Protein AF-A0A956P6Q0-F1 (afdb_monomer_lite)

Structure (mmCIF, N/CA/C/O backbone):
data_AF-A0A956P6Q0-F1
#
_entry.id   AF-A0A956P6Q0-F1
#
loop_
_atom_site.group_PDB
_atom_site.id
_atom_site.type_symbol
_atom_site.label_atom_id
_atom_site.label_alt_id
_atom_site.label_comp_id
_atom_site.label_asym_id
_atom_site.label_entity_id
_atom_site.label_seq_id
_atom_site.pdbx_PDB_ins_code
_atom_site.Cartn_x
_atom_site.Cartn_y
_atom_site.Cartn_z
_atom_site.occupancy
_atom_site.B_iso_or_equiv
_atom_site.auth_seq_id
_atom_site.auth_comp_id
_atom_site.auth_asym_id
_atom_site.auth_atom_id
_atom_site.pdbx_PDB_model_num
ATOM 1 N N . MET A 1 1 ? 9.684 -9.364 -15.041 1.00 66.00 1 MET A N 1
ATOM 2 C CA . MET A 1 1 ? 10.334 -8.054 -15.285 1.00 66.00 1 MET A CA 1
ATOM 3 C C . MET A 1 1 ? 10.667 -7.458 -13.933 1.00 66.00 1 MET A C 1
ATOM 5 O O . MET A 1 1 ? 9.863 -7.624 -13.032 1.00 66.00 1 MET A O 1
ATOM 9 N N . GLU A 1 2 ? 11.829 -6.823 -13.786 1.00 82.19 2 GLU A N 1
ATOM 10 C CA . GLU A 1 2 ? 12.254 -6.231 -12.512 1.00 82.19 2 GLU A CA 1
ATOM 11 C C . GLU A 1 2 ? 11.733 -4.788 -12.381 1.00 82.19 2 GLU A C 1
ATOM 13 O O . GLU A 1 2 ? 11.957 -3.970 -13.280 1.00 82.19 2 GLU A O 1
ATOM 18 N N . LEU A 1 3 ? 11.056 -4.468 -11.274 1.00 89.06 3 LEU A N 1
ATOM 19 C CA . LEU A 1 3 ? 10.612 -3.111 -10.962 1.00 89.06 3 LEU A CA 1
ATOM 20 C C . LEU A 1 3 ? 11.805 -2.278 -10.474 1.00 89.06 3 LEU A C 1
ATOM 22 O O . LEU A 1 3 ? 12.507 -2.656 -9.539 1.00 89.06 3 LEU A O 1
ATOM 26 N N . LYS A 1 4 ? 12.057 -1.131 -11.111 1.00 90.06 4 LYS A N 1
ATOM 27 C CA . LYS A 1 4 ? 13.221 -0.278 -10.791 1.00 90.06 4 LYS A CA 1
ATOM 28 C C . LYS A 1 4 ? 12.907 0.845 -9.808 1.00 90.06 4 LYS A C 1
ATOM 30 O O . LYS A 1 4 ? 13.791 1.290 -9.084 1.00 90.06 4 LYS A O 1
ATOM 35 N N . ALA A 1 5 ? 11.669 1.313 -9.814 1.00 94.25 5 ALA A N 1
ATOM 36 C CA . ALA A 1 5 ? 11.166 2.354 -8.939 1.00 94.25 5 ALA A CA 1
ATOM 37 C C . ALA A 1 5 ? 9.659 2.164 -8.798 1.00 94.25 5 ALA A C 1
ATOM 39 O O . ALA A 1 5 ? 9.009 1.745 -9.755 1.00 94.25 5 ALA A O 1
ATOM 40 N N . VAL A 1 6 ? 9.130 2.490 -7.626 1.00 95.62 6 VAL A N 1
ATOM 41 C CA . VAL A 1 6 ? 7.693 2.590 -7.398 1.00 95.62 6 VAL A CA 1
ATOM 42 C C . VAL A 1 6 ? 7.276 3.993 -7.823 1.00 95.62 6 VAL A C 1
ATOM 44 O O . VAL A 1 6 ? 7.741 4.991 -7.273 1.00 95.62 6 VAL A O 1
ATOM 47 N N . THR A 1 7 ? 6.448 4.077 -8.854 1.00 96.44 7 THR A N 1
ATOM 48 C CA . THR A 1 7 ? 5.910 5.332 -9.377 1.00 96.44 7 THR A CA 1
ATOM 49 C C . THR A 1 7 ? 4.479 5.551 -8.900 1.00 96.44 7 THR A C 1
ATOM 51 O O . THR A 1 7 ? 3.867 4.686 -8.274 1.00 96.44 7 THR A O 1
ATOM 54 N N . ILE A 1 8 ? 3.902 6.703 -9.252 1.00 95.44 8 ILE A N 1
ATOM 55 C CA . ILE A 1 8 ? 2.500 7.009 -8.947 1.00 95.44 8 ILE A CA 1
ATOM 56 C C . ILE A 1 8 ? 1.523 5.958 -9.496 1.00 95.44 8 ILE A C 1
ATOM 58 O O . ILE A 1 8 ? 0.467 5.743 -8.913 1.00 95.44 8 ILE A O 1
ATOM 62 N N . ARG A 1 9 ? 1.873 5.266 -10.590 1.00 94.88 9 ARG A N 1
ATOM 63 C CA . ARG A 1 9 ? 1.047 4.193 -11.153 1.00 94.88 9 ARG A CA 1
ATOM 64 C C . ARG A 1 9 ? 0.953 3.008 -10.191 1.00 94.88 9 ARG A C 1
ATOM 66 O O . ARG A 1 9 ? -0.145 2.526 -9.937 1.00 94.88 9 ARG A O 1
ATOM 73 N N . GLU A 1 10 ? 2.084 2.566 -9.653 1.00 94.94 10 GLU A N 1
ATOM 74 C CA . GLU A 1 10 ? 2.143 1.462 -8.694 1.00 94.94 10 GLU A CA 1
ATOM 75 C C . GLU A 1 10 ? 1.478 1.863 -7.369 1.00 94.94 10 GLU A C 1
ATOM 77 O O . GLU A 1 10 ? 0.722 1.083 -6.799 1.00 94.94 10 GLU A O 1
ATOM 82 N N . ILE A 1 11 ? 1.691 3.105 -6.924 1.00 96.19 11 ILE A N 1
ATOM 83 C CA . ILE A 1 11 ? 1.066 3.657 -5.712 1.00 96.19 11 ILE A CA 1
ATOM 84 C C . ILE A 1 11 ? -0.459 3.690 -5.839 1.00 96.19 11 ILE A C 1
ATOM 86 O O . ILE A 1 11 ? -1.149 3.245 -4.931 1.00 96.19 11 ILE A O 1
ATOM 90 N N . ASN A 1 12 ? -1.000 4.164 -6.966 1.00 96.38 12 ASN A N 1
ATOM 91 C CA . ASN A 1 12 ? -2.450 4.195 -7.179 1.00 96.38 12 ASN A CA 1
ATOM 92 C C . ASN A 1 12 ? -3.065 2.796 -7.104 1.00 96.38 12 ASN A C 1
ATOM 94 O O . ASN A 1 12 ? -4.117 2.629 -6.505 1.00 96.38 12 ASN A O 1
ATOM 98 N N . ARG A 1 13 ? -2.377 1.794 -7.652 1.00 96.25 13 ARG A N 1
ATOM 99 C CA . ARG A 1 13 ? -2.815 0.395 -7.626 1.00 96.25 13 ARG A CA 1
ATOM 100 C C . ARG A 1 13 ? -2.828 -0.193 -6.216 1.00 96.25 13 ARG A C 1
ATOM 102 O O . ARG A 1 13 ? -3.731 -0.941 -5.873 1.00 96.25 13 ARG A O 1
ATOM 109 N N . ILE A 1 14 ? -1.838 0.160 -5.397 1.00 95.75 14 ILE A N 1
ATOM 110 C CA . ILE A 1 14 ? -1.819 -0.184 -3.968 1.00 95.75 14 ILE A CA 1
ATOM 111 C C . ILE A 1 14 ? -2.973 0.517 -3.250 1.00 95.75 14 ILE A C 1
ATOM 113 O O . ILE A 1 14 ? -3.651 -0.105 -2.438 1.00 95.75 14 ILE A O 1
ATOM 117 N N . PHE A 1 15 ? -3.229 1.787 -3.582 1.00 95.62 15 PHE A N 1
ATOM 118 C CA . PHE A 1 15 ? -4.335 2.529 -2.993 1.00 95.62 15 PHE A CA 1
ATOM 119 C C . PHE A 1 15 ? -5.693 1.919 -3.302 1.00 95.62 15 PHE A C 1
ATOM 121 O O . PHE A 1 15 ? -6.504 1.871 -2.388 1.00 95.62 15 PHE A O 1
ATOM 128 N N . GLU A 1 16 ? -5.926 1.425 -4.521 1.00 95.75 16 GLU A N 1
ATOM 129 C CA . GLU A 1 16 ? -7.156 0.699 -4.868 1.00 95.75 16 GLU A CA 1
ATOM 130 C C . GLU A 1 16 ? -7.408 -0.456 -3.885 1.00 95.75 16 GLU A C 1
ATOM 132 O O . GLU A 1 16 ? -8.462 -0.492 -3.260 1.00 95.75 16 GLU A O 1
ATOM 137 N N . VAL A 1 17 ? -6.401 -1.300 -3.633 1.00 95.06 17 VAL A N 1
ATOM 138 C CA . VAL A 1 17 ? -6.510 -2.426 -2.685 1.00 95.06 17 VAL A CA 1
ATOM 139 C C . VAL A 1 17 ? -6.753 -1.949 -1.248 1.00 95.06 17 VAL A C 1
ATOM 141 O O . VAL A 1 17 ? -7.595 -2.485 -0.535 1.00 95.06 17 VAL A O 1
ATOM 144 N N . THR A 1 18 ? -6.024 -0.929 -0.789 1.00 94.75 18 THR A N 1
ATOM 145 C CA . THR A 1 18 ? -6.169 -0.433 0.592 1.00 94.75 18 THR A CA 1
ATOM 146 C C . THR A 1 18 ? -7.502 0.280 0.838 1.00 94.75 18 THR A C 1
ATOM 148 O O . THR A 1 18 ? -8.004 0.260 1.960 1.00 94.75 18 THR A O 1
ATOM 151 N N . ASP A 1 19 ? -8.080 0.900 -0.197 1.00 94.12 19 ASP A N 1
ATOM 152 C CA . ASP A 1 19 ? -9.368 1.603 -0.136 1.00 94.12 19 ASP A CA 1
ATOM 153 C C . ASP A 1 19 ? -10.519 0.612 0.080 1.00 94.12 19 ASP A C 1
ATOM 155 O O . ASP A 1 19 ? -11.382 0.843 0.926 1.00 94.12 19 ASP A O 1
ATOM 159 N N . GLU A 1 20 ? -10.466 -0.548 -0.588 1.00 93.06 20 GLU A N 1
ATOM 160 C CA . GLU A 1 20 ? -11.422 -1.651 -0.399 1.00 93.06 20 GLU A CA 1
ATOM 161 C C . GLU A 1 20 ? -11.404 -2.213 1.031 1.00 93.06 20 GLU A C 1
ATOM 163 O O . GLU A 1 20 ? -12.422 -2.699 1.527 1.00 93.06 20 GLU A O 1
ATOM 168 N N . LEU A 1 21 ? -10.264 -2.100 1.718 1.00 92.44 21 LEU A N 1
ATOM 169 C CA . LEU A 1 21 ? -10.086 -2.506 3.114 1.00 92.44 21 LEU A CA 1
ATOM 170 C C . LEU A 1 21 ? -10.324 -1.362 4.116 1.00 92.44 21 LEU A C 1
ATOM 172 O O . LEU A 1 21 ? -10.125 -1.557 5.314 1.00 92.44 21 LEU A O 1
ATOM 176 N N . LEU A 1 22 ? -10.753 -0.180 3.650 1.00 91.50 22 LEU A N 1
ATOM 177 C CA . LEU A 1 22 ? -10.974 1.024 4.463 1.00 91.50 22 LEU A CA 1
ATOM 178 C C . LEU A 1 22 ? -9.735 1.456 5.270 1.00 91.50 22 LEU A C 1
ATOM 180 O O . LEU A 1 22 ? -9.852 2.011 6.365 1.00 91.50 22 LEU A O 1
ATOM 184 N N . VAL A 1 23 ? -8.536 1.210 4.736 1.00 91.50 23 VAL A N 1
ATOM 185 C CA . VAL A 1 23 ? -7.277 1.620 5.365 1.00 91.50 23 VAL A CA 1
ATOM 186 C C . VAL A 1 23 ? -7.011 3.098 5.076 1.00 91.50 23 VAL A C 1
ATOM 188 O O . VAL A 1 23 ? -6.942 3.524 3.921 1.00 91.50 23 VAL A O 1
ATOM 191 N N . ASP A 1 24 ? -6.813 3.891 6.133 1.00 91.50 24 ASP A N 1
ATOM 192 C CA . ASP A 1 24 ? -6.482 5.312 6.009 1.00 91.50 24 ASP A CA 1
ATOM 193 C C . ASP A 1 24 ? -5.167 5.506 5.240 1.00 91.50 24 ASP A C 1
ATOM 195 O O . ASP A 1 24 ? -4.096 5.090 5.688 1.00 91.50 24 ASP A O 1
ATOM 199 N N . ARG A 1 25 ? -5.217 6.230 4.116 1.00 91.44 25 ARG A N 1
ATOM 200 C CA . ARG A 1 25 ? -4.027 6.496 3.284 1.00 91.44 25 ARG A CA 1
ATOM 201 C C . ARG A 1 25 ? -2.950 7.300 4.009 1.00 91.44 25 ARG A C 1
ATOM 203 O O . ARG A 1 25 ? -1.776 7.188 3.678 1.00 91.44 25 ARG A O 1
ATOM 210 N N . GLU A 1 26 ? -3.339 8.089 5.007 1.00 91.56 26 GLU A N 1
ATOM 211 C CA . GLU A 1 26 ? -2.418 8.854 5.858 1.00 91.56 26 GLU A CA 1
ATOM 212 C C . GLU A 1 26 ? -1.549 7.953 6.743 1.00 91.56 26 GLU A C 1
ATOM 214 O O . GLU A 1 26 ? -0.489 8.373 7.199 1.00 91.56 26 GLU A O 1
ATOM 219 N N . LYS A 1 27 ? -1.975 6.703 6.956 1.00 91.94 27 LYS A N 1
ATOM 220 C CA . LYS A 1 27 ? -1.219 5.692 7.695 1.00 91.94 27 LYS A CA 1
ATOM 221 C C . LYS A 1 27 ? -0.370 4.818 6.778 1.00 91.94 27 LYS A C 1
ATOM 223 O O . LYS A 1 27 ? 0.222 3.869 7.269 1.00 91.94 27 LYS A O 1
ATOM 228 N N . LEU A 1 28 ? -0.296 5.089 5.475 1.00 94.69 28 LEU A N 1
ATOM 229 C CA . LEU A 1 28 ? 0.479 4.271 4.544 1.00 94.69 28 LEU A CA 1
ATOM 230 C C . LEU A 1 28 ? 1.860 4.871 4.283 1.00 94.69 28 LEU A C 1
ATOM 232 O O . LEU A 1 28 ? 1.988 6.016 3.852 1.00 94.69 28 LEU A O 1
ATOM 236 N N . GLU A 1 29 ? 2.899 4.057 4.451 1.00 95.44 29 GLU A N 1
ATOM 237 C CA . GLU A 1 29 ? 4.250 4.361 3.983 1.00 95.44 29 GLU A CA 1
ATOM 238 C C . GLU A 1 29 ? 4.611 3.434 2.817 1.00 95.44 29 GLU A C 1
ATOM 240 O O . GLU A 1 29 ? 4.701 2.218 2.980 1.00 95.44 29 GLU A O 1
ATOM 245 N N . ILE A 1 30 ? 4.856 4.005 1.635 1.00 95.75 30 ILE A N 1
ATOM 246 C CA . ILE A 1 30 ? 5.227 3.248 0.431 1.00 95.75 30 ILE A CA 1
ATOM 247 C C . ILE A 1 30 ? 6.601 3.737 -0.049 1.00 95.75 30 ILE A C 1
ATOM 249 O O . ILE A 1 30 ? 6.696 4.802 -0.671 1.00 95.75 30 ILE A O 1
ATOM 253 N N . PRO A 1 31 ? 7.693 2.999 0.222 1.00 95.62 31 PRO A N 1
ATOM 254 C CA . PRO A 1 31 ? 9.016 3.372 -0.253 1.00 95.62 31 PRO A CA 1
ATOM 255 C C . PRO A 1 31 ? 9.068 3.415 -1.784 1.00 95.62 31 PRO A C 1
ATOM 257 O O . PRO A 1 31 ? 8.689 2.465 -2.464 1.00 95.62 31 PRO A O 1
ATOM 260 N N . LEU A 1 32 ? 9.639 4.486 -2.346 1.00 96.25 32 LEU A N 1
ATOM 261 C CA . LEU A 1 32 ? 9.796 4.618 -3.804 1.00 96.25 32 LEU A CA 1
ATOM 262 C C . LEU A 1 32 ? 10.809 3.626 -4.403 1.00 96.25 32 LEU A C 1
ATOM 264 O O . LEU A 1 32 ? 10.914 3.485 -5.624 1.00 96.25 32 LEU A O 1
ATOM 268 N N . ARG A 1 33 ? 11.589 2.954 -3.550 1.00 95.69 33 ARG A N 1
ATOM 269 C CA . ARG A 1 33 ? 12.524 1.904 -3.951 1.00 95.69 33 ARG A CA 1
ATOM 270 C C . ARG A 1 33 ? 11.916 0.536 -3.639 1.00 95.69 33 ARG A C 1
ATOM 272 O O . ARG A 1 33 ? 11.724 0.249 -2.459 1.00 95.69 33 ARG A O 1
ATOM 279 N N . PRO A 1 34 ? 11.665 -0.305 -4.656 1.00 94.75 34 PRO A N 1
ATOM 280 C CA . PRO A 1 34 ? 11.243 -1.680 -4.429 1.00 94.75 34 PRO A CA 1
ATOM 281 C C . PRO A 1 34 ? 12.372 -2.506 -3.799 1.00 94.75 34 PRO A C 1
ATOM 283 O O . PRO A 1 34 ? 13.556 -2.207 -3.995 1.00 94.75 34 PRO A O 1
ATOM 286 N N . ALA A 1 35 ? 12.006 -3.555 -3.066 1.00 94.62 35 ALA A N 1
ATOM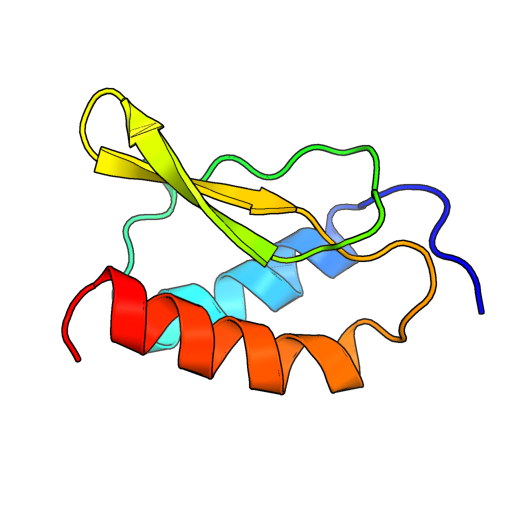 287 C CA . ALA A 1 35 ? 12.941 -4.462 -2.403 1.00 94.62 35 ALA A CA 1
ATOM 288 C C . ALA A 1 35 ? 12.382 -5.889 -2.354 1.00 94.62 35 ALA A C 1
ATOM 290 O O . ALA A 1 35 ? 11.173 -6.080 -2.440 1.00 94.62 35 ALA A O 1
ATOM 291 N N . ASP A 1 36 ? 13.261 -6.886 -2.222 1.00 92.69 36 ASP A N 1
ATOM 292 C CA . ASP A 1 36 ? 12.865 -8.279 -2.002 1.00 92.69 36 ASP A CA 1
ATOM 293 C C . ASP A 1 36 ? 13.333 -8.755 -0.612 1.00 92.69 36 ASP A C 1
ATOM 295 O O . ASP A 1 36 ? 14.496 -8.531 -0.260 1.00 92.69 36 ASP A O 1
ATOM 299 N N . PRO A 1 37 ? 12.475 -9.453 0.153 1.00 89.81 37 PRO A N 1
ATOM 300 C CA . PRO A 1 37 ? 11.063 -9.693 -0.148 1.00 89.81 37 PRO A CA 1
ATOM 301 C C . PRO A 1 37 ? 10.232 -8.399 -0.055 1.00 89.81 37 PRO A C 1
ATOM 303 O O . PRO A 1 37 ? 10.517 -7.523 0.758 1.00 89.81 37 PRO A O 1
ATOM 306 N N . GLY A 1 38 ? 9.210 -8.287 -0.906 1.00 93.19 38 GLY A N 1
ATOM 307 C CA . GLY A 1 38 ? 8.128 -7.326 -0.692 1.00 93.19 38 GLY A CA 1
ATOM 308 C C . GLY A 1 38 ? 7.185 -7.812 0.411 1.00 93.19 38 GLY A C 1
ATOM 309 O O . GLY A 1 38 ? 7.245 -8.978 0.809 1.00 93.19 38 GLY A O 1
ATOM 310 N N . GLY A 1 39 ? 6.304 -6.938 0.886 1.00 94.69 39 GLY A N 1
ATOM 311 C CA . GLY A 1 39 ? 5.326 -7.279 1.915 1.00 94.69 39 GLY A CA 1
ATOM 312 C C . GLY A 1 39 ? 4.788 -6.070 2.666 1.00 94.69 39 GLY A C 1
ATOM 313 O O . GLY A 1 39 ? 5.066 -4.921 2.304 1.00 94.69 39 GLY A O 1
ATOM 314 N N . VAL A 1 40 ? 4.033 -6.358 3.722 1.00 95.56 40 VAL A N 1
ATOM 315 C CA . VAL A 1 40 ? 3.473 -5.360 4.635 1.00 95.56 40 VAL A CA 1
ATOM 316 C C . VAL A 1 40 ? 4.012 -5.547 6.040 1.00 95.56 40 VAL A C 1
ATOM 318 O O . VAL A 1 40 ? 4.202 -6.668 6.509 1.00 95.56 40 VAL A O 1
ATOM 321 N N . GLU A 1 41 ? 4.253 -4.434 6.715 1.00 93.75 41 GLU A N 1
ATOM 322 C CA . GLU A 1 41 ? 4.731 -4.413 8.091 1.00 93.75 41 GLU A CA 1
ATOM 323 C C . GLU A 1 41 ? 3.983 -3.328 8.866 1.00 93.75 41 GLU A C 1
ATOM 325 O O . GLU A 1 41 ? 3.765 -2.224 8.359 1.00 93.75 41 GLU A O 1
ATOM 330 N N . GLN A 1 42 ? 3.616 -3.616 10.114 1.00 92.31 42 GLN A N 1
ATOM 331 C CA . GLN A 1 42 ? 3.098 -2.595 11.017 1.00 92.31 42 GLN A CA 1
ATOM 332 C C . GLN A 1 42 ? 4.269 -1.796 11.600 1.00 92.31 42 GLN A C 1
ATOM 334 O O . GLN A 1 42 ? 5.120 -2.325 12.315 1.00 92.31 42 GLN A O 1
ATOM 339 N N . GLY A 1 43 ? 4.321 -0.515 11.261 1.00 86.50 43 GLY A N 1
ATOM 340 C CA . GLY A 1 43 ? 5.243 0.463 11.814 1.00 86.50 43 GLY A CA 1
ATOM 341 C C . GLY A 1 43 ? 4.773 1.039 13.151 1.00 86.50 43 GLY A C 1
ATOM 342 O O . GLY A 1 43 ? 3.805 0.587 13.767 1.00 86.50 43 GLY A O 1
ATOM 343 N N . ALA A 1 44 ? 5.484 2.071 13.606 1.00 84.25 44 ALA A N 1
ATOM 344 C CA . ALA A 1 44 ? 5.113 2.816 14.804 1.00 84.25 44 ALA A CA 1
ATOM 345 C C . ALA A 1 44 ? 3.764 3.533 14.617 1.00 84.25 44 ALA A C 1
ATOM 347 O O . ALA A 1 44 ? 3.387 3.884 13.499 1.00 84.25 44 ALA A O 1
ATOM 348 N N . ASP A 1 45 ? 3.041 3.731 15.720 1.00 84.94 45 ASP A N 1
ATOM 349 C CA . ASP A 1 45 ? 1.795 4.510 15.763 1.00 84.94 45 ASP A CA 1
ATOM 350 C C . ASP A 1 45 ? 0.705 4.046 14.770 1.00 84.94 45 ASP A C 1
ATOM 352 O O . ASP A 1 45 ? -0.170 4.813 14.374 1.00 84.94 45 ASP A O 1
ATOM 356 N N . GLY A 1 46 ? 0.726 2.766 14.377 1.00 85.12 46 GLY A N 1
ATOM 357 C CA . GLY A 1 46 ? -0.276 2.190 13.477 1.00 85.12 46 GLY A CA 1
ATOM 358 C C . GLY A 1 46 ? -0.089 2.554 12.003 1.00 85.12 46 GLY A C 1
ATOM 359 O O . GLY A 1 46 ? -1.006 2.334 11.213 1.00 85.12 46 GLY A O 1
ATOM 360 N N . VAL A 1 47 ? 1.078 3.087 11.627 1.00 93.19 47 VAL A N 1
ATOM 361 C CA . VAL A 1 47 ? 1.481 3.217 10.222 1.00 93.19 47 VAL A CA 1
ATOM 362 C C . VAL A 1 47 ? 1.678 1.821 9.631 1.00 93.19 47 VAL A C 1
ATOM 364 O O . VAL A 1 47 ? 2.272 0.955 10.263 1.00 93.19 47 VAL A O 1
ATOM 367 N N . ILE A 1 48 ? 1.205 1.595 8.412 1.00 95.69 48 ILE A N 1
ATOM 368 C CA . ILE A 1 48 ? 1.417 0.373 7.642 1.00 95.6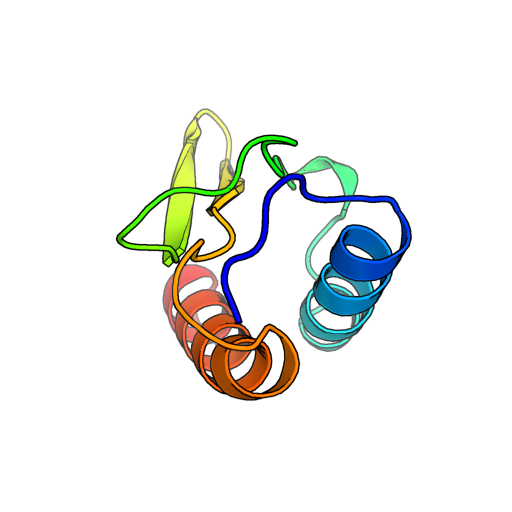9 48 ILE A CA 1
ATOM 369 C C . ILE A 1 48 ? 2.422 0.686 6.544 1.00 95.69 48 ILE A C 1
ATOM 371 O O . ILE A 1 48 ? 2.194 1.527 5.671 1.00 95.69 48 ILE A O 1
ATOM 375 N N . LYS A 1 49 ? 3.550 -0.012 6.582 1.00 96.06 49 LYS A N 1
ATOM 376 C CA . LYS A 1 49 ? 4.580 0.086 5.562 1.00 96.06 49 LYS A CA 1
ATOM 377 C C . LYS A 1 49 ? 4.356 -0.985 4.507 1.00 96.06 49 LYS A C 1
ATOM 379 O O . LYS A 1 49 ? 4.270 -2.163 4.838 1.00 96.06 49 LYS A O 1
AT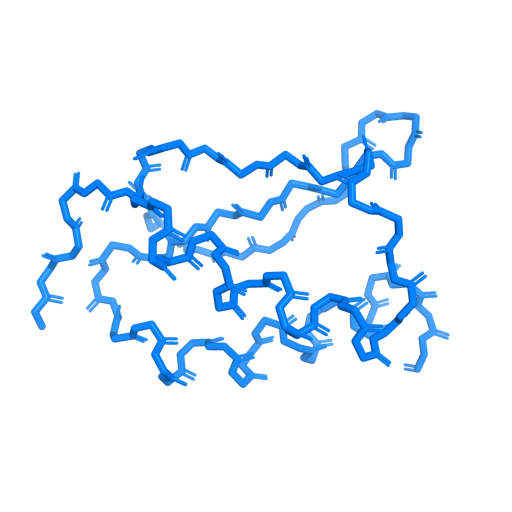OM 384 N N . ILE A 1 50 ? 4.309 -0.578 3.244 1.00 96.75 50 ILE A N 1
ATOM 385 C CA . ILE A 1 50 ? 4.066 -1.454 2.097 1.00 96.75 50 ILE A CA 1
ATOM 386 C C . ILE A 1 50 ? 5.293 -1.422 1.185 1.00 96.75 50 ILE A C 1
ATOM 388 O O . ILE A 1 50 ? 5.548 -0.443 0.482 1.00 96.75 50 ILE A O 1
ATOM 392 N N . THR A 1 51 ? 6.057 -2.511 1.179 1.00 96.62 51 THR A N 1
ATOM 393 C CA . THR A 1 51 ? 7.252 -2.666 0.344 1.00 96.62 51 THR A CA 1
ATOM 394 C C . THR A 1 51 ? 6.905 -3.453 -0.913 1.00 96.62 51 THR A C 1
ATOM 396 O O . THR A 1 51 ? 6.580 -4.636 -0.843 1.00 96.62 51 THR A O 1
ATOM 399 N N . VAL A 1 52 ? 7.009 -2.814 -2.080 1.00 96.12 52 VAL A N 1
ATOM 400 C CA . VAL A 1 52 ? 6.720 -3.462 -3.368 1.00 96.12 52 VAL A CA 1
ATOM 401 C C . VAL A 1 52 ?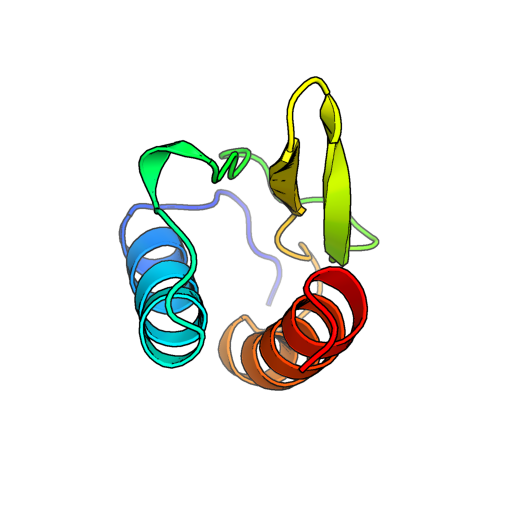 7.867 -4.406 -3.756 1.00 96.12 52 VAL A C 1
ATOM 403 O O . VAL A 1 52 ? 9.023 -3.963 -3.759 1.00 96.12 52 VAL A O 1
ATOM 406 N N . PRO A 1 53 ? 7.587 -5.675 -4.118 1.00 95.50 53 PRO A N 1
ATOM 407 C CA . PRO A 1 53 ? 8.616 -6.611 -4.547 1.00 95.50 53 PRO A CA 1
ATOM 408 C C . PRO A 1 53 ? 9.269 -6.152 -5.847 1.00 95.50 53 PRO A C 1
ATOM 410 O O . PRO A 1 53 ? 8.611 -5.696 -6.783 1.00 95.50 53 PRO A O 1
ATOM 413 N N . LYS A 1 54 ? 10.588 -6.312 -5.929 1.00 94.44 54 LYS A N 1
ATOM 414 C CA . LYS A 1 54 ? 11.354 -5.923 -7.116 1.00 94.44 54 LYS A CA 1
ATOM 415 C C . LYS A 1 54 ? 11.213 -6.953 -8.233 1.00 94.44 54 LYS A C 1
ATOM 417 O O . LYS A 1 54 ? 11.203 -6.600 -9.410 1.00 94.44 54 LYS A O 1
ATOM 422 N N . THR A 1 55 ? 11.153 -8.231 -7.867 1.00 91.56 55 THR A N 1
ATOM 423 C CA . THR A 1 55 ? 11.276 -9.355 -8.809 1.00 91.56 55 THR A CA 1
ATOM 424 C C . THR A 1 55 ? 9.946 -9.898 -9.327 1.00 91.56 55 THR A C 1
ATOM 426 O O . THR A 1 55 ? 9.948 -10.647 -10.308 1.00 91.56 55 THR A O 1
ATOM 429 N N . ARG A 1 56 ? 8.817 -9.505 -8.725 1.00 90.00 56 ARG A N 1
ATOM 430 C CA . ARG A 1 56 ? 7.477 -10.001 -9.076 1.00 90.00 56 ARG A CA 1
ATOM 431 C C . ARG A 1 56 ? 6.653 -8.953 -9.835 1.00 90.00 56 ARG A C 1
ATOM 433 O O . ARG A 1 56 ? 6.798 -7.760 -9.566 1.00 90.00 56 ARG A O 1
ATOM 440 N N . PRO A 1 57 ? 5.783 -9.363 -10.775 1.00 91.50 57 PRO A N 1
ATOM 441 C CA . PRO A 1 57 ? 4.786 -8.473 -11.362 1.00 91.50 57 PRO A CA 1
ATOM 442 C C . PRO A 1 57 ? 3.861 -7.889 -10.289 1.00 91.50 57 PRO A C 1
ATOM 444 O O . PRO A 1 57 ? 3.394 -8.613 -9.413 1.00 91.50 57 PRO A O 1
ATOM 447 N N . LEU A 1 58 ? 3.564 -6.589 -10.386 1.00 91.56 58 LEU A N 1
ATOM 448 C CA . LEU A 1 58 ? 2.707 -5.912 -9.411 1.00 91.56 58 LEU A CA 1
ATOM 449 C C . LEU A 1 58 ? 1.317 -6.555 -9.347 1.00 91.56 58 LEU A C 1
ATOM 451 O O . LEU A 1 58 ? 0.856 -6.858 -8.260 1.00 91.56 58 LEU A O 1
ATOM 455 N N . ASP A 1 59 ? 0.669 -6.781 -10.494 1.00 91.50 59 ASP A N 1
ATOM 456 C CA . ASP A 1 59 ? -0.664 -7.394 -10.579 1.00 91.50 59 ASP A CA 1
ATOM 457 C C . ASP A 1 59 ? -0.767 -8.728 -9.830 1.00 91.50 59 ASP A C 1
ATOM 459 O O . ASP A 1 59 ? -1.759 -8.967 -9.151 1.00 91.50 59 ASP A O 1
ATOM 463 N N . GLU A 1 60 ? 0.261 -9.575 -9.928 1.00 92.25 60 GLU A N 1
ATOM 464 C CA . GLU A 1 60 ? 0.296 -10.862 -9.226 1.00 92.25 60 GLU A CA 1
ATOM 465 C C . GLU A 1 60 ? 0.455 -10.661 -7.717 1.00 92.25 60 GLU A C 1
ATOM 467 O O . GLU A 1 60 ? -0.216 -11.317 -6.927 1.00 92.25 60 GLU A O 1
ATOM 472 N N . TRP A 1 61 ? 1.304 -9.715 -7.316 1.00 94.62 61 TRP A N 1
ATOM 473 C CA . TRP A 1 61 ? 1.560 -9.440 -5.908 1.00 94.62 61 TRP A CA 1
ATOM 474 C C . TRP A 1 61 ? 0.423 -8.683 -5.207 1.00 94.62 61 TRP A C 1
ATOM 476 O O . TRP A 1 61 ? 0.257 -8.846 -4.005 1.00 94.62 61 TRP A O 1
ATOM 486 N N . LEU A 1 62 ? -0.390 -7.885 -5.909 1.00 94.88 62 LEU A N 1
ATOM 487 C CA . LEU A 1 62 ? -1.515 -7.165 -5.288 1.00 94.88 62 LEU A CA 1
ATOM 488 C C . LEU A 1 62 ? -2.540 -8.111 -4.647 1.00 94.88 62 LEU A C 1
ATOM 490 O O . LEU A 1 62 ? -3.156 -7.746 -3.651 1.00 94.88 62 LEU A O 1
ATOM 494 N N . VAL A 1 63 ? -2.684 -9.326 -5.183 1.00 93.25 63 VAL A N 1
ATOM 495 C CA . VAL A 1 63 ? -3.533 -10.368 -4.587 1.00 93.25 63 VAL A CA 1
ATOM 496 C C . VAL A 1 63 ? -2.969 -10.818 -3.236 1.00 93.25 63 VAL A C 1
ATOM 498 O O . VAL A 1 63 ? -3.713 -10.966 -2.274 1.00 93.25 63 VAL A O 1
ATOM 501 N N . GLU A 1 64 ? -1.646 -10.989 -3.141 1.00 93.94 64 GLU A N 1
ATOM 502 C CA . GLU A 1 64 ? -0.971 -11.308 -1.875 1.00 93.94 64 GLU A CA 1
ATOM 503 C C . GLU A 1 64 ? -1.022 -10.122 -0.900 1.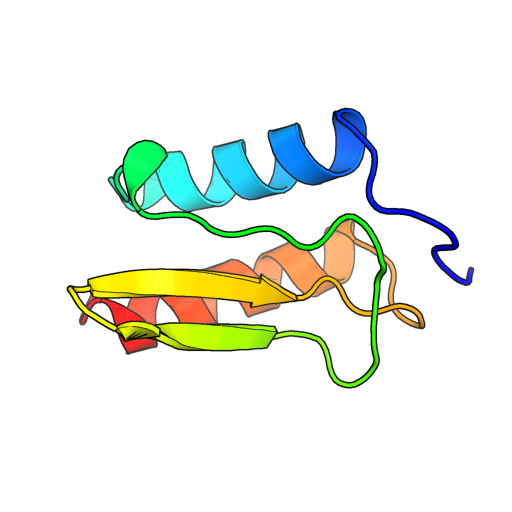00 93.94 64 GLU A C 1
ATOM 505 O O . GLU A 1 64 ? -1.243 -10.314 0.290 1.00 93.94 64 GLU A O 1
ATOM 510 N N . LEU A 1 65 ? -0.845 -8.892 -1.394 1.00 95.38 65 LEU A N 1
ATOM 511 C CA . LEU A 1 65 ? -0.915 -7.671 -0.589 1.00 95.38 65 LEU A CA 1
ATOM 512 C C . LEU A 1 65 ? -2.257 -7.556 0.139 1.00 95.38 65 LEU A C 1
ATOM 514 O O . LEU A 1 65 ? -2.288 -7.204 1.315 1.00 95.38 65 LEU A O 1
ATOM 518 N N . GLU A 1 66 ? -3.356 -7.830 -0.560 1.00 95.25 66 GLU A N 1
ATOM 519 C CA . GLU A 1 66 ? -4.697 -7.771 0.012 1.00 95.25 66 GLU A CA 1
ATOM 520 C C . GLU A 1 66 ? -4.859 -8.751 1.185 1.00 95.25 66 GLU A C 1
ATOM 522 O O . GLU A 1 66 ? -5.333 -8.361 2.252 1.00 95.25 66 GLU A O 1
ATOM 527 N N . ASP A 1 67 ? -4.418 -9.999 1.010 1.00 95.19 67 ASP A N 1
ATOM 528 C CA . ASP A 1 67 ? -4.444 -11.037 2.047 1.00 95.19 67 ASP A CA 1
ATOM 529 C C . ASP A 1 67 ? -3.607 -10.633 3.270 1.00 95.19 67 ASP A C 1
ATOM 531 O O . ASP A 1 67 ? -4.091 -10.646 4.403 1.00 95.19 67 ASP A O 1
ATOM 535 N N . GLN A 1 68 ? -2.387 -10.144 3.033 1.00 94.81 68 GLN A N 1
ATOM 536 C CA . GLN A 1 68 ? -1.506 -9.676 4.099 1.00 94.81 68 GLN A CA 1
ATOM 537 C C . GLN A 1 68 ? -2.081 -8.472 4.860 1.00 94.81 68 GLN A C 1
ATOM 539 O O . GLN A 1 68 ? -1.932 -8.378 6.078 1.00 94.81 68 GLN A O 1
ATOM 544 N N . LEU A 1 69 ? -2.732 -7.534 4.164 1.00 94.38 69 LEU A N 1
ATOM 545 C CA . LEU A 1 69 ? -3.378 -6.386 4.799 1.00 94.38 69 LEU A CA 1
ATOM 546 C C . LEU A 1 69 ? -4.580 -6.811 5.642 1.00 94.38 69 LEU A C 1
ATOM 548 O O . LEU A 1 69 ? -4.739 -6.282 6.741 1.00 94.38 69 LEU A O 1
ATOM 552 N N . ARG A 1 70 ? -5.396 -7.763 5.169 1.00 94.00 70 ARG A N 1
ATOM 553 C CA . ARG A 1 70 ? -6.510 -8.321 5.953 1.00 94.00 70 ARG A CA 1
ATOM 554 C C . ARG A 1 70 ? -6.016 -8.970 7.237 1.00 94.00 70 ARG A C 1
ATOM 556 O O . ARG A 1 70 ? -6.532 -8.648 8.304 1.00 94.00 70 ARG A O 1
ATOM 563 N N . GLU A 1 71 ? -4.969 -9.788 7.150 1.00 93.25 71 GLU A N 1
ATOM 564 C CA . GLU A 1 71 ? -4.353 -10.397 8.331 1.00 93.25 71 GLU A CA 1
ATOM 565 C C . GLU A 1 71 ? -3.835 -9.326 9.305 1.00 93.25 71 GLU A C 1
ATOM 567 O O . GLU A 1 71 ? -4.089 -9.401 10.508 1.00 93.25 71 GLU A O 1
ATOM 572 N N . LEU A 1 72 ? -3.173 -8.286 8.787 1.00 91.19 72 LEU A N 1
ATOM 573 C CA . LEU A 1 72 ? -2.597 -7.220 9.604 1.00 91.19 72 LEU A CA 1
ATOM 574 C C . LEU A 1 72 ? -3.657 -6.367 10.319 1.00 91.19 72 LEU A C 1
ATOM 576 O O . LEU A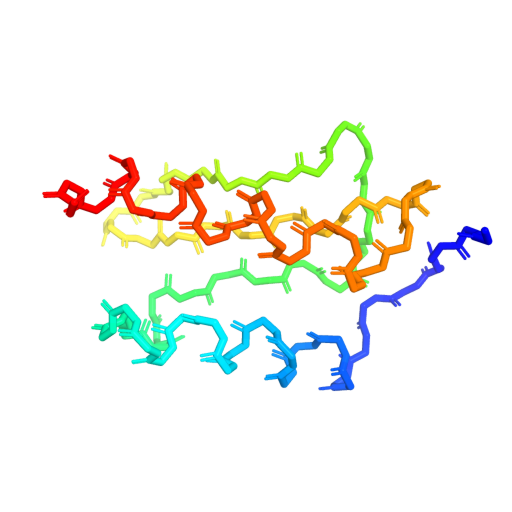 1 72 ? -3.453 -5.963 11.464 1.00 91.19 72 LEU A O 1
ATOM 580 N N . VAL A 1 73 ? -4.775 -6.070 9.652 1.00 87.94 73 VAL A N 1
ATOM 581 C CA . VAL A 1 73 ? -5.857 -5.232 10.203 1.00 87.94 73 VAL A CA 1
ATOM 582 C C . VAL A 1 73 ? -6.971 -6.040 10.882 1.00 87.94 73 VAL A C 1
ATOM 584 O O . VAL A 1 73 ? -7.865 -5.449 11.486 1.00 87.94 73 VAL A O 1
ATOM 587 N N . GLY A 1 74 ? -6.893 -7.374 10.847 1.00 86.44 74 GLY A N 1
ATOM 588 C CA . GLY A 1 74 ? -7.813 -8.289 11.524 1.00 86.44 74 GLY A CA 1
ATOM 589 C C . GLY A 1 74 ? -9.173 -8.460 10.838 1.00 86.44 74 GLY A C 1
ATOM 590 O O . GLY A 1 74 ? -10.182 -8.567 11.541 1.00 86.44 74 GLY A O 1
ATOM 591 N N . LEU A 1 75 ? -9.203 -8.451 9.500 1.00 78.75 75 LEU A N 1
ATOM 592 C CA . LEU A 1 75 ? -10.398 -8.668 8.666 1.00 78.75 75 LEU A CA 1
ATOM 593 C C . LEU A 1 75 ? -10.527 -10.109 8.161 1.00 78.75 75 LEU A C 1
ATOM 595 O O . LEU A 1 75 ? -9.486 -10.745 7.893 1.00 78.75 75 LEU A O 1
#

Secondary structure (DSSP, 8-state):
-------HHHHHHHHHHHHHTT--GGGEE--SS--SS-EEEE-GGG-EEEE--SSS-HHHHHHHHHHHHHHHHT-

Sequence (75 aa):
MELKAVTIREINRIFEVTDELLVDREKLEIPLRPADPGGVEQGADGVIKITVPKTRPLDEWLVELEDQLRELVGL

Radius of gyration: 11.38 Å; chains: 1; bounding box: 25×20×31 Å

pLDDT: mean 92.6, std 4.71, range [66.0, 96.75]

Foldseek 3Di:
DFDAWCDPVLVVLLVVLCVVVVHDPVLEAEHRGADPPWAWDQDPPRRIYGHHHGPDDSVVCSVVRNVRVCVVVVD